Protein AF-A0A098MA84-F1 (afdb_monomer_lite)

Sequence (116 aa):
MTPERELRAILLDGSEVIMNTGDKVLFQASRPGAIPLSVDADTIIDDVLAALKEAQQDVEEWQEEAKQWRDEFVDKNNTLGEAQQTIARQQAKILVLERDNEMLESIVNSKGAKES

Radius of gyration: 40.52 Å; chains: 1; bounding box: 78×29×114 Å

Structure (mmCIF, N/CA/C/O backbone):
data_AF-A0A098MA84-F1
#
_entry.id   AF-A0A098MA84-F1
#
loop_
_atom_site.group_PDB
_atom_site.id
_atom_site.type_symbol
_atom_site.label_atom_id
_atom_site.label_alt_id
_atom_site.label_comp_id
_atom_site.label_asym_id
_atom_site.label_entity_id
_atom_site.label_seq_id
_atom_site.pdbx_PDB_ins_code
_atom_site.Cartn_x
_atom_site.Cartn_y
_atom_site.Cartn_z
_atom_site.occupancy
_atom_site.B_iso_or_equiv
_atom_site.auth_seq_id
_atom_site.auth_comp_id
_atom_site.auth_asym_id
_atom_site.auth_atom_id
_atom_site.pdbx_PDB_model_num
ATOM 1 N N . MET A 1 1 ? -41.607 -3.497 27.527 1.00 50.50 1 MET A N 1
ATOM 2 C CA . MET A 1 1 ? -40.544 -3.555 28.549 1.00 50.50 1 MET A CA 1
ATOM 3 C C . MET A 1 1 ? -40.347 -5.009 28.924 1.00 50.50 1 MET A C 1
ATOM 5 O O . MET A 1 1 ? -41.307 -5.647 29.337 1.00 50.50 1 MET A O 1
ATOM 9 N N . THR A 1 2 ? -39.164 -5.562 28.674 1.00 58.50 2 THR A N 1
ATOM 10 C CA . THR A 1 2 ? -38.783 -6.887 29.180 1.00 58.50 2 THR A CA 1
ATOM 11 C C . THR A 1 2 ? -38.637 -6.808 30.700 1.00 58.50 2 THR A C 1
ATOM 13 O O . THR A 1 2 ? -38.042 -5.843 31.173 1.00 58.50 2 THR A O 1
ATOM 16 N N . PRO A 1 3 ? -39.197 -7.756 31.470 1.00 66.19 3 PRO A N 1
ATOM 17 C CA . PRO A 1 3 ? -39.051 -7.751 32.920 1.00 66.19 3 PRO A CA 1
ATOM 18 C C . PRO A 1 3 ? -37.583 -7.947 33.292 1.00 66.19 3 PRO A C 1
ATOM 20 O O . PRO A 1 3 ? -36.903 -8.771 32.675 1.00 66.19 3 PRO A O 1
ATOM 23 N N . GLU A 1 4 ? -37.122 -7.199 34.290 1.00 69.75 4 GLU A N 1
ATOM 24 C CA . GLU A 1 4 ? -35.793 -7.365 34.867 1.00 69.75 4 GLU A CA 1
ATOM 25 C C . GLU A 1 4 ? -35.656 -8.774 35.444 1.00 69.75 4 GLU A C 1
ATOM 27 O O . GLU A 1 4 ? -36.554 -9.276 36.128 1.00 69.75 4 GLU A O 1
ATOM 32 N N . ARG A 1 5 ? -34.566 -9.454 35.093 1.00 69.69 5 ARG A N 1
ATOM 33 C CA . ARG A 1 5 ? -34.292 -10.826 35.506 1.00 69.69 5 ARG A CA 1
ATOM 34 C C . ARG A 1 5 ? -32.858 -10.923 35.987 1.00 69.69 5 ARG A C 1
ATOM 36 O O . ARG A 1 5 ? -31.937 -10.433 35.338 1.00 69.69 5 ARG A O 1
ATOM 43 N N . GLU A 1 6 ? -32.693 -11.603 37.109 1.00 74.19 6 GLU A N 1
ATOM 44 C CA . GLU A 1 6 ? -31.394 -12.047 37.586 1.00 74.19 6 GLU A CA 1
ATOM 45 C C . GLU A 1 6 ? -30.959 -13.261 36.752 1.00 74.19 6 GLU A C 1
ATOM 47 O O . GLU A 1 6 ? -31.677 -14.261 36.661 1.00 74.19 6 GLU A O 1
ATOM 52 N N . LEU A 1 7 ? -29.801 -13.163 36.108 1.00 73.94 7 LEU A N 1
ATOM 53 C CA . LEU A 1 7 ? -29.160 -14.249 35.378 1.00 73.94 7 LEU A CA 1
ATOM 54 C C . LEU A 1 7 ? -27.942 -14.712 36.174 1.00 73.94 7 LEU A C 1
ATOM 56 O O . LEU A 1 7 ? -27.123 -13.899 36.600 1.00 73.94 7 LEU A O 1
ATOM 60 N N . ARG A 1 8 ? -27.824 -16.030 36.344 1.00 76.25 8 ARG A N 1
ATOM 61 C CA . ARG A 1 8 ? -26.702 -16.678 37.026 1.00 76.25 8 ARG A CA 1
ATOM 62 C C . ARG A 1 8 ? -25.972 -17.589 36.051 1.00 76.25 8 ARG A C 1
ATOM 64 O O . ARG A 1 8 ? -26.609 -18.432 35.420 1.00 76.25 8 ARG A O 1
ATOM 71 N N . ALA A 1 9 ? -24.661 -17.427 35.927 1.00 70.88 9 ALA A N 1
ATOM 72 C CA . ALA A 1 9 ? -23.818 -18.244 35.061 1.00 70.88 9 ALA A CA 1
ATOM 73 C C . ALA A 1 9 ? -22.574 -18.719 35.815 1.00 70.88 9 ALA A C 1
ATOM 75 O O . ALA A 1 9 ? -21.946 -17.944 36.529 1.00 70.88 9 ALA A O 1
ATOM 76 N N . ILE A 1 10 ? -22.204 -19.988 35.634 1.00 77.06 10 ILE A N 1
ATOM 77 C CA . ILE A 1 10 ? -20.944 -20.538 36.145 1.00 77.06 10 ILE A CA 1
ATOM 78 C C . ILE A 1 10 ? -19.940 -20.534 34.994 1.00 77.06 10 ILE A C 1
ATOM 80 O O . ILE A 1 10 ? -20.196 -21.127 33.944 1.00 77.06 10 ILE A O 1
ATOM 84 N N . LEU A 1 11 ? -18.819 -19.844 35.181 1.00 73.75 11 LEU A N 1
ATOM 85 C CA . LEU A 1 11 ? -17.734 -19.775 34.206 1.00 73.75 11 LEU A CA 1
ATOM 86 C C . LEU A 1 11 ? -16.840 -21.024 34.277 1.00 73.75 11 LEU A C 1
ATOM 88 O O . LEU A 1 11 ? -16.872 -21.792 35.238 1.00 73.75 11 LEU A O 1
ATOM 92 N N . LEU A 1 12 ? -16.018 -21.232 33.244 1.00 71.69 12 LEU A N 1
ATOM 93 C CA . LEU A 1 12 ? -15.126 -22.397 33.127 1.00 71.69 12 LEU A CA 1
ATOM 94 C C . LEU A 1 12 ? -14.070 -22.484 34.245 1.00 71.69 12 LEU A C 1
ATOM 96 O O . LEU A 1 12 ? -13.544 -23.562 34.503 1.00 71.69 12 LEU A O 1
ATOM 100 N N . ASP A 1 13 ? -13.772 -21.366 34.909 1.00 73.56 13 ASP A N 1
ATOM 101 C CA . ASP A 1 13 ? -12.865 -21.272 36.058 1.00 73.56 13 ASP A CA 1
ATOM 102 C C . ASP A 1 13 ? -13.554 -21.589 37.406 1.00 73.56 13 ASP A C 1
ATOM 104 O O . ASP A 1 13 ? -12.903 -21.594 38.451 1.00 73.56 13 ASP A O 1
ATOM 108 N N . GLY A 1 14 ? -14.864 -21.866 37.393 1.00 68.25 14 GLY A N 1
ATOM 109 C CA . GLY A 1 14 ? -15.679 -22.128 38.579 1.00 68.25 14 GLY A CA 1
ATOM 110 C C . GLY A 1 14 ? -16.216 -20.876 39.281 1.00 68.25 14 GLY A C 1
ATOM 111 O O . GLY A 1 14 ? -16.834 -21.009 40.339 1.00 68.25 14 GLY A O 1
ATOM 112 N N . SER A 1 15 ? -16.006 -19.679 38.725 1.00 62.16 15 SER A N 1
ATOM 113 C CA . SER A 1 15 ? -16.584 -18.432 39.238 1.00 62.16 15 SER A CA 1
ATOM 114 C C . SER A 1 15 ? -18.089 -18.352 38.944 1.00 62.16 15 SER A C 1
ATOM 116 O O . SER A 1 15 ? -18.525 -18.673 37.837 1.00 62.16 15 SER A O 1
ATOM 118 N N . GLU A 1 16 ? -18.886 -17.886 39.914 1.00 69.94 16 GLU A N 1
ATOM 119 C CA . GLU A 1 16 ? -20.308 -17.574 39.707 1.00 69.94 16 GLU A CA 1
ATOM 120 C C . GLU A 1 16 ? -20.458 -16.095 39.331 1.00 69.94 16 GLU A C 1
ATOM 122 O O . GLU A 1 16 ? -20.012 -15.203 40.060 1.00 69.94 16 GLU A O 1
ATOM 127 N N . VAL A 1 17 ? -21.087 -15.846 38.182 1.00 68.44 17 VAL A N 1
ATOM 128 C CA . VAL A 1 17 ? -21.466 -14.515 37.706 1.00 68.44 17 VAL A CA 1
ATOM 129 C C . VAL A 1 17 ? -22.959 -14.329 37.914 1.00 68.44 17 VAL A C 1
ATOM 131 O O . VAL A 1 17 ? -23.761 -15.123 37.418 1.00 68.44 17 VAL A O 1
ATOM 134 N N . ILE A 1 18 ? -23.324 -13.258 38.614 1.00 70.38 18 ILE A N 1
ATOM 135 C CA . ILE A 1 18 ? -24.712 -12.833 38.810 1.00 70.38 18 ILE A CA 1
ATOM 136 C C . ILE A 1 18 ? -24.865 -11.474 38.129 1.00 70.38 18 ILE A C 1
ATOM 138 O O . ILE A 1 18 ? -24.123 -10.543 38.440 1.00 70.38 18 ILE A O 1
ATOM 142 N N . MET A 1 19 ? -25.805 -11.363 37.191 1.00 69.69 19 MET A N 1
ATOM 143 C CA . MET A 1 19 ? -26.116 -10.113 36.491 1.00 69.69 19 MET A CA 1
ATOM 144 C C . MET A 1 19 ? -27.617 -9.827 36.570 1.00 69.69 19 MET A C 1
ATOM 146 O O . MET A 1 19 ? -28.432 -10.737 36.417 1.00 69.69 19 MET A O 1
ATOM 150 N N . ASN A 1 20 ? -27.992 -8.569 36.784 1.00 70.81 20 ASN A N 1
ATOM 151 C CA . ASN A 1 20 ? -29.371 -8.119 36.623 1.00 70.81 20 ASN A CA 1
ATOM 152 C C . ASN A 1 20 ? -29.489 -7.408 35.269 1.00 70.81 20 ASN A C 1
ATOM 154 O O . ASN A 1 20 ? -28.643 -6.603 34.902 1.00 70.81 20 ASN A O 1
ATOM 158 N N . THR A 1 21 ? -30.524 -7.711 34.492 1.00 66.94 21 THR A N 1
ATOM 159 C CA . THR A 1 21 ? -30.740 -7.050 33.195 1.00 66.94 21 THR A CA 1
ATOM 160 C C . THR A 1 21 ? -31.140 -5.570 33.312 1.00 66.94 21 THR A C 1
ATOM 162 O O . THR A 1 21 ? -31.129 -4.880 32.296 1.00 66.94 21 THR A O 1
ATOM 165 N N . GLY A 1 22 ? -31.537 -5.102 34.504 1.00 62.78 22 GLY A N 1
ATOM 166 C CA . GLY A 1 22 ? -31.855 -3.694 34.792 1.00 62.78 22 GLY A CA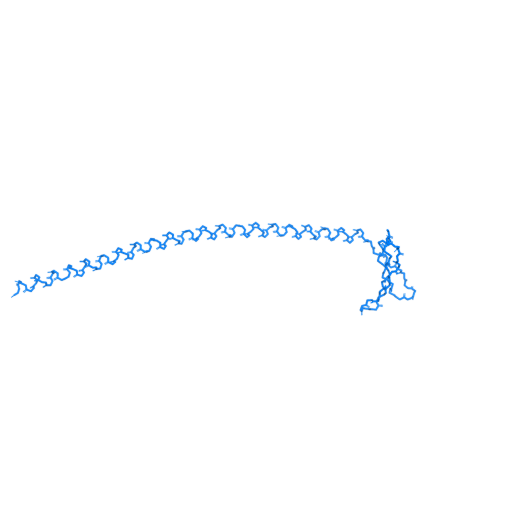 1
ATOM 167 C C . GLY A 1 22 ? -30.674 -2.902 35.360 1.00 62.78 22 GLY A C 1
ATOM 168 O O . GLY A 1 22 ? -30.367 -1.815 34.874 1.00 62.78 22 GLY A O 1
ATOM 169 N N . ASP A 1 23 ? -29.966 -3.484 36.329 1.00 57.28 23 ASP A N 1
ATOM 170 C CA . ASP A 1 23 ? -28.784 -2.889 36.954 1.00 57.28 23 ASP A CA 1
ATOM 171 C C . ASP A 1 23 ? -27.521 -3.437 36.291 1.00 57.28 23 ASP A C 1
ATOM 173 O O . ASP A 1 23 ? -27.214 -4.622 36.409 1.00 57.28 23 ASP A O 1
ATOM 177 N N . LYS A 1 24 ? -26.771 -2.572 35.600 1.00 55.75 24 LYS A N 1
ATOM 178 C CA . LYS A 1 24 ? -25.473 -2.877 34.975 1.00 55.75 24 LYS A CA 1
ATOM 179 C C . LYS A 1 24 ? -24.395 -3.221 36.020 1.00 55.75 24 LYS A C 1
ATOM 181 O O . LYS A 1 24 ? -23.410 -2.504 36.150 1.00 55.75 24 LYS A O 1
ATOM 186 N N . VAL A 1 25 ? -24.561 -4.291 36.789 1.00 51.78 25 VAL A N 1
ATOM 187 C CA . VAL A 1 25 ? -23.567 -4.733 37.769 1.00 51.78 25 VAL A CA 1
ATOM 188 C C . VAL A 1 25 ? -23.211 -6.186 37.490 1.00 51.78 25 VAL A C 1
ATOM 190 O O . VAL A 1 25 ? -24.032 -7.091 37.634 1.00 51.78 25 VAL A O 1
ATOM 193 N N . LEU A 1 26 ? -21.970 -6.390 37.043 1.00 55.38 26 LEU A N 1
ATOM 194 C CA . LEU A 1 26 ? -21.344 -7.698 36.892 1.00 55.38 26 LEU A CA 1
ATOM 195 C C . LEU A 1 26 ? -20.703 -8.053 38.235 1.00 55.38 26 LEU A C 1
ATOM 197 O O . LEU A 1 26 ? -19.666 -7.496 38.594 1.00 55.38 26 LEU A O 1
ATOM 201 N N . PHE A 1 27 ? -21.324 -8.953 38.994 1.00 57.81 27 PHE A N 1
ATOM 202 C CA . PHE A 1 27 ? -20.716 -9.490 40.209 1.00 57.81 27 PHE A CA 1
ATOM 203 C C . PHE A 1 27 ? -19.964 -10.778 39.886 1.00 57.81 27 PHE A C 1
ATOM 205 O O . PHE A 1 27 ? -20.539 -11.690 39.291 1.00 57.81 27 PHE A O 1
ATOM 212 N N . GLN A 1 28 ? -18.713 -10.883 40.335 1.00 53.09 28 GLN A N 1
ATOM 213 C CA . GLN A 1 28 ? -18.004 -12.157 40.447 1.00 53.09 28 GLN A CA 1
ATOM 214 C C . GLN A 1 28 ? -18.040 -12.593 41.917 1.00 53.09 28 GLN A C 1
ATOM 216 O O . GLN A 1 28 ? -17.371 -11.996 42.762 1.00 53.09 28 GLN A O 1
ATOM 221 N N . ALA A 1 29 ? -18.821 -13.625 42.244 1.00 52.91 29 ALA A N 1
ATOM 222 C CA . ALA A 1 29 ? -18.825 -14.225 43.575 1.00 52.91 29 ALA A CA 1
ATOM 223 C C . ALA A 1 29 ? -17.935 -15.474 43.568 1.00 52.91 29 ALA A C 1
ATOM 225 O O . ALA A 1 29 ? -18.344 -16.579 43.212 1.00 52.91 29 ALA A O 1
ATOM 226 N N . SER A 1 30 ? -16.680 -15.309 43.967 1.00 52.16 30 SER A N 1
ATOM 227 C CA . SER A 1 30 ? -15.746 -16.412 44.166 1.00 52.16 30 SER A CA 1
ATOM 228 C C . SER A 1 30 ?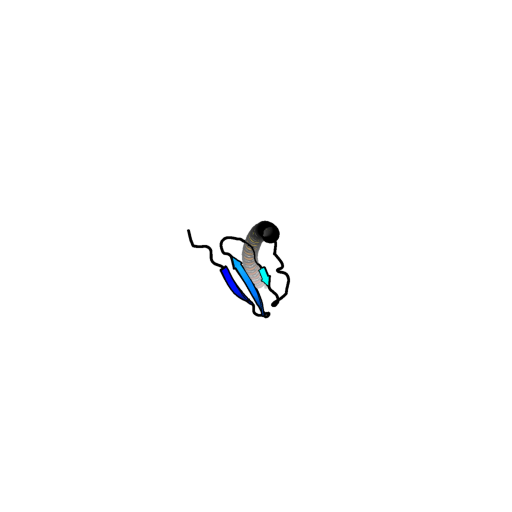 -15.953 -17.024 45.562 1.00 52.16 30 SER A C 1
ATOM 230 O O . SER A 1 30 ? -15.186 -16.776 46.480 1.00 52.16 30 SER A O 1
ATOM 232 N N . ARG A 1 31 ? -16.966 -17.899 45.693 1.00 51.78 31 ARG A N 1
ATOM 233 C CA . ARG A 1 31 ? -17.298 -18.773 46.854 1.00 51.78 31 ARG A CA 1
ATOM 234 C C . ARG A 1 31 ? -18.212 -18.183 47.951 1.00 51.78 31 ARG A C 1
ATOM 236 O O . ARG A 1 31 ? -18.188 -16.981 48.214 1.00 51.78 31 ARG A O 1
ATOM 243 N N . PRO A 1 32 ? -18.984 -19.042 48.660 1.00 52.25 32 PRO A N 1
ATOM 244 C CA . PRO A 1 32 ? -19.797 -18.632 49.807 1.00 52.25 32 PRO A CA 1
ATOM 245 C C . PRO A 1 32 ? -18.929 -18.003 50.906 1.00 52.25 32 PRO A C 1
ATOM 247 O O . PRO A 1 32 ? -18.013 -18.646 51.416 1.00 52.25 32 PRO A O 1
ATOM 250 N N . GLY A 1 33 ? -19.220 -16.749 51.265 1.00 57.19 33 GLY A N 1
ATOM 251 C CA . GLY A 1 33 ? -18.461 -15.967 52.250 1.00 57.19 33 GLY A CA 1
ATOM 252 C C . GLY A 1 33 ? -17.480 -14.949 51.655 1.00 57.19 33 GLY A C 1
ATOM 253 O O . GLY A 1 33 ? -16.880 -14.190 52.413 1.00 57.19 33 GLY A O 1
ATOM 254 N N . ALA A 1 34 ? -17.325 -14.897 50.330 1.00 55.25 34 ALA A N 1
ATOM 255 C CA . ALA A 1 34 ? -16.544 -13.855 49.674 1.00 55.25 34 ALA A CA 1
ATOM 256 C C . ALA A 1 34 ? -17.328 -12.538 49.560 1.00 55.25 34 ALA A C 1
ATOM 258 O O . ALA A 1 34 ? -18.545 -12.529 49.364 1.00 55.25 34 ALA A O 1
ATOM 259 N N . ILE A 1 35 ? -16.611 -11.421 49.684 1.00 54.12 35 ILE A N 1
ATOM 260 C CA . ILE A 1 35 ? -17.155 -10.079 49.463 1.00 54.12 35 ILE A CA 1
ATOM 261 C C . ILE A 1 35 ? -17.373 -9.916 47.952 1.00 54.12 35 ILE A C 1
ATOM 263 O O . ILE A 1 35 ? -16.428 -10.150 47.196 1.00 54.12 35 ILE A O 1
ATOM 267 N N . PRO A 1 36 ? -18.573 -9.524 47.491 1.00 54.41 36 PRO A N 1
ATOM 268 C CA . PRO A 1 36 ? -18.794 -9.251 46.079 1.00 54.41 36 PRO A CA 1
ATOM 269 C C . PRO A 1 36 ? -17.884 -8.104 45.626 1.00 54.41 36 PRO A C 1
ATOM 271 O O . PRO A 1 36 ? -17.918 -7.013 46.194 1.00 54.41 36 PRO A O 1
ATOM 274 N N . LEU A 1 37 ? -17.073 -8.356 44.599 1.00 56.94 37 LEU A N 1
ATOM 275 C CA . LEU A 1 37 ? -16.333 -7.312 43.899 1.00 56.94 37 LEU A CA 1
ATOM 276 C C . LEU A 1 37 ? -17.267 -6.726 42.837 1.00 56.94 37 LEU A C 1
ATOM 278 O O . LEU A 1 37 ? -17.673 -7.428 41.911 1.00 56.94 37 LEU A O 1
ATOM 282 N N . SER A 1 38 ? -17.658 -5.462 43.003 1.00 60.59 38 SER A N 1
ATOM 283 C CA . SER A 1 38 ? -18.368 -4.708 41.970 1.00 60.59 38 SER A CA 1
ATOM 284 C C . SER A 1 38 ? -17.360 -4.230 40.935 1.00 60.59 38 SER A C 1
ATOM 286 O O . SER A 1 38 ? -16.403 -3.537 41.287 1.00 60.59 38 SER A O 1
ATOM 288 N N . VAL A 1 39 ? -17.578 -4.577 39.673 1.00 65.38 39 VAL A N 1
ATOM 289 C CA . VAL A 1 39 ? -16.825 -3.988 38.567 1.00 65.38 39 VAL A CA 1
ATOM 290 C C . VAL A 1 39 ? -17.549 -2.724 38.116 1.00 65.38 39 VAL A C 1
ATOM 292 O O . VAL A 1 39 ? -18.759 -2.760 37.890 1.00 65.38 39 VAL A O 1
ATOM 295 N N . ASP A 1 40 ? -16.822 -1.612 38.019 1.00 74.06 40 ASP A N 1
ATOM 296 C CA . ASP A 1 40 ? -17.367 -0.361 37.500 1.00 74.06 40 ASP A CA 1
ATOM 297 C C . ASP A 1 40 ? -17.537 -0.461 35.979 1.00 74.06 40 ASP A C 1
ATOM 299 O O . ASP A 1 40 ? -16.566 -0.539 35.223 1.00 74.06 40 ASP A O 1
ATOM 303 N N . ALA A 1 41 ? -18.793 -0.508 35.539 1.00 71.62 41 ALA A N 1
ATOM 304 C CA . ALA A 1 41 ? -19.136 -0.629 34.132 1.00 71.62 41 ALA A CA 1
ATOM 305 C C . ALA A 1 41 ? -18.738 0.617 33.328 1.00 71.62 41 ALA A C 1
ATOM 307 O O . ALA A 1 41 ? -18.464 0.481 32.136 1.00 71.62 41 ALA A O 1
ATOM 308 N N . ASP A 1 42 ? -18.683 1.797 33.954 1.00 78.62 42 ASP A N 1
ATOM 309 C CA . ASP A 1 42 ? -18.343 3.040 33.258 1.00 78.62 42 ASP A CA 1
ATOM 310 C C . ASP A 1 42 ? -16.859 3.046 32.868 1.00 78.62 42 ASP A C 1
ATOM 312 O O . ASP A 1 42 ? -16.535 3.302 31.710 1.00 78.62 42 ASP A O 1
ATOM 316 N N . THR A 1 43 ? -15.976 2.600 33.770 1.00 79.69 43 THR A N 1
ATOM 317 C CA . THR A 1 43 ? -14.543 2.420 33.472 1.00 79.69 43 THR A CA 1
ATOM 318 C C . THR A 1 43 ? -14.311 1.440 32.308 1.00 79.69 43 THR A C 1
ATOM 320 O O . THR A 1 43 ? -13.507 1.711 31.420 1.00 79.69 43 THR A O 1
ATOM 323 N N . ILE A 1 44 ? -15.049 0.321 32.247 1.00 79.88 44 ILE A N 1
ATOM 324 C CA . ILE A 1 44 ? -14.938 -0.628 31.119 1.00 79.88 44 ILE A CA 1
ATOM 325 C C . ILE A 1 44 ? -15.376 0.022 29.805 1.00 79.88 44 ILE A C 1
ATOM 327 O O . ILE A 1 44 ? -14.769 -0.212 28.759 1.00 79.88 44 ILE A O 1
ATOM 331 N N . ILE A 1 45 ? -16.465 0.791 29.833 1.00 83.62 45 ILE A N 1
ATOM 332 C CA . ILE A 1 45 ? -16.978 1.460 28.637 1.00 83.62 45 ILE A CA 1
ATOM 333 C C . ILE A 1 45 ? -15.959 2.486 28.135 1.00 83.62 45 ILE A C 1
ATOM 335 O O . ILE A 1 45 ? -15.707 2.523 26.931 1.00 83.62 45 ILE A O 1
ATOM 339 N N . ASP A 1 46 ? -15.346 3.257 29.030 1.00 89.19 46 ASP A N 1
ATOM 340 C CA . ASP A 1 46 ? -14.311 4.231 28.680 1.00 89.19 46 ASP A CA 1
ATOM 341 C C . ASP A 1 46 ? -13.094 3.560 28.025 1.00 89.19 46 ASP A C 1
ATOM 343 O O . ASP A 1 46 ? -12.646 4.010 26.967 1.00 89.19 46 ASP A O 1
ATOM 347 N N . ASP A 1 47 ? -12.620 2.437 28.573 1.00 87.88 47 ASP A N 1
ATOM 348 C CA . ASP A 1 47 ? -11.510 1.666 27.998 1.00 87.88 47 ASP A CA 1
ATOM 349 C C . ASP A 1 47 ? -11.851 1.122 26.599 1.00 87.88 47 ASP A C 1
ATOM 351 O O . ASP A 1 47 ? -11.046 1.204 25.667 1.00 87.88 47 ASP A O 1
ATOM 355 N N . VAL A 1 48 ? -13.068 0.597 26.416 1.00 88.94 48 VAL A N 1
ATOM 356 C CA . VAL A 1 48 ? -13.534 0.093 25.113 1.00 88.94 48 VAL A CA 1
ATOM 357 C C . VAL A 1 48 ? -13.659 1.226 24.094 1.00 88.94 48 VAL A C 1
ATOM 359 O O . VAL A 1 48 ? -13.300 1.045 22.930 1.00 88.94 48 VAL A O 1
ATOM 362 N N . LEU A 1 49 ? -14.151 2.396 24.505 1.00 93.19 49 LEU A N 1
ATOM 363 C CA . LEU A 1 49 ? -14.242 3.570 23.637 1.00 93.19 49 LEU A CA 1
ATOM 364 C C . LEU A 1 49 ? -12.856 4.099 23.253 1.00 93.19 49 LEU A C 1
ATOM 366 O O . LEU A 1 49 ? -12.659 4.487 22.101 1.00 93.19 49 LEU A O 1
ATOM 370 N N . ALA A 1 50 ? -11.897 4.081 24.180 1.00 93.38 50 ALA A N 1
ATOM 371 C CA . ALA A 1 50 ? -10.513 4.448 23.902 1.00 93.38 50 ALA A CA 1
ATOM 372 C C . ALA A 1 50 ? -9.878 3.494 22.879 1.00 93.38 50 ALA A C 1
ATOM 374 O O . ALA A 1 50 ? -9.365 3.957 21.860 1.00 93.38 50 ALA A O 1
ATOM 375 N N . ALA A 1 51 ? -10.006 2.179 23.086 1.00 93.44 51 ALA A N 1
ATOM 376 C CA . ALA A 1 51 ? -9.503 1.167 22.157 1.00 93.44 51 ALA A CA 1
ATOM 377 C C . ALA A 1 51 ? -10.173 1.256 20.775 1.00 93.44 51 ALA A C 1
ATOM 379 O O . ALA A 1 51 ? -9.518 1.098 19.746 1.00 93.44 51 ALA A O 1
ATOM 380 N N . LEU A 1 52 ? -11.479 1.546 20.727 1.00 93.50 52 LEU A N 1
ATOM 381 C CA . LEU A 1 52 ? -12.192 1.752 19.467 1.00 93.50 52 LEU A CA 1
ATOM 382 C C . LEU A 1 52 ? -11.664 2.978 18.714 1.00 93.50 52 LEU A C 1
ATOM 384 O O . LEU A 1 52 ? -11.532 2.930 17.493 1.00 93.50 52 LEU A O 1
ATOM 388 N N . LYS A 1 53 ? -11.369 4.067 19.428 1.00 95.69 53 LYS A N 1
ATOM 389 C CA . LYS A 1 53 ? -10.821 5.288 18.833 1.00 95.69 53 LYS A CA 1
ATOM 390 C C . LYS A 1 53 ? -9.414 5.064 18.275 1.00 95.69 53 LYS A C 1
ATOM 392 O O . LYS A 1 53 ? -9.140 5.515 17.170 1.00 95.69 53 LYS A O 1
ATOM 397 N N . GLU A 1 54 ? -8.558 4.362 19.013 1.00 95.88 54 GLU A N 1
ATOM 398 C CA . GLU A 1 54 ? -7.214 3.983 18.556 1.00 95.88 54 GLU A CA 1
ATOM 399 C C . GLU A 1 54 ? -7.294 3.112 17.296 1.00 95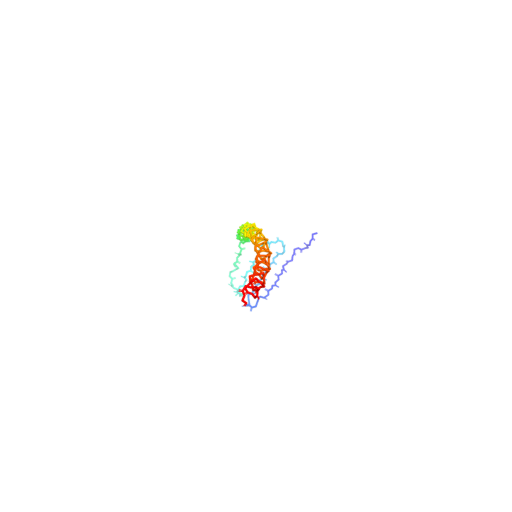.88 54 GLU A C 1
ATOM 401 O O . GLU A 1 54 ? -6.725 3.461 16.267 1.00 95.88 54 GLU A O 1
ATOM 406 N N . ALA A 1 55 ? -8.130 2.070 17.311 1.00 93.62 55 ALA A N 1
ATOM 407 C CA . ALA A 1 55 ? -8.325 1.211 16.145 1.00 93.62 55 ALA A CA 1
ATOM 408 C C . ALA A 1 55 ? -8.876 1.967 14.920 1.00 93.62 55 ALA A C 1
ATOM 410 O O . ALA A 1 55 ? -8.548 1.631 13.784 1.00 93.62 55 ALA A O 1
ATOM 411 N N . GLN A 1 56 ? -9.732 2.975 15.122 1.00 95.94 56 GLN A N 1
ATOM 412 C CA . GLN A 1 56 ? -10.211 3.827 14.029 1.00 95.94 56 GLN A CA 1
ATOM 413 C C . GLN A 1 56 ? -9.090 4.683 13.441 1.00 95.94 56 GLN A C 1
ATOM 415 O O . GLN A 1 56 ? -9.010 4.800 12.220 1.00 95.94 56 GLN A O 1
ATOM 420 N N . GLN A 1 57 ? -8.223 5.234 14.290 1.00 96.56 57 GLN A N 1
ATOM 421 C CA . GLN A 1 57 ? -7.070 6.006 13.845 1.00 96.56 57 GLN A CA 1
ATOM 422 C C . GLN A 1 57 ? -6.094 5.136 13.039 1.00 96.56 57 GLN A C 1
ATOM 424 O O . GLN A 1 57 ? -5.707 5.528 11.942 1.00 96.56 57 GLN A O 1
ATOM 429 N N . ASP A 1 58 ? -5.782 3.927 13.511 1.00 96.50 58 ASP A N 1
ATOM 430 C CA . ASP A 1 58 ? -4.908 2.993 12.786 1.00 96.50 58 ASP A CA 1
ATOM 431 C C . ASP A 1 58 ? -5.464 2.652 11.395 1.00 96.50 58 ASP A C 1
ATOM 433 O O . ASP A 1 58 ? -4.731 2.576 10.407 1.00 96.50 58 ASP A O 1
ATOM 437 N N . VAL A 1 59 ? -6.785 2.468 11.292 1.00 96.12 59 VAL A N 1
ATOM 438 C CA . VAL A 1 59 ? -7.442 2.215 10.003 1.00 96.12 59 VAL A CA 1
ATOM 439 C C . VAL A 1 59 ? -7.314 3.415 9.067 1.00 96.12 59 VAL A C 1
ATOM 441 O O . VAL A 1 59 ? -7.100 3.214 7.870 1.00 96.12 59 VAL A O 1
ATOM 444 N N . GLU A 1 60 ? -7.451 4.641 9.571 1.00 96.50 60 GLU A N 1
ATOM 445 C CA . GLU A 1 60 ? -7.251 5.853 8.769 1.00 96.50 60 GLU A CA 1
ATOM 446 C C . GLU A 1 60 ? -5.799 5.959 8.279 1.00 96.50 60 GLU A C 1
ATOM 448 O O . GLU A 1 60 ? -5.577 6.145 7.080 1.00 96.50 60 GLU A O 1
ATOM 453 N N . GLU A 1 61 ? -4.819 5.735 9.156 1.00 96.81 61 GLU A N 1
ATOM 454 C CA . GLU A 1 61 ? -3.393 5.755 8.805 1.00 96.81 61 GLU A CA 1
ATOM 455 C C . GLU A 1 61 ? -3.063 4.713 7.722 1.00 96.81 61 GLU A C 1
ATOM 457 O O . GLU A 1 61 ? -2.481 5.041 6.684 1.00 96.81 61 GLU A O 1
ATOM 462 N N . TRP A 1 62 ? -3.524 3.468 7.878 1.00 96.56 62 TRP A N 1
ATOM 463 C CA . TRP A 1 62 ? -3.308 2.424 6.868 1.00 96.56 62 TRP A CA 1
ATOM 464 C C . TRP A 1 62 ? -3.997 2.723 5.536 1.00 96.56 62 TRP A C 1
ATOM 466 O O . TRP A 1 62 ? -3.480 2.361 4.474 1.00 96.56 62 TRP A O 1
ATOM 476 N N . GLN A 1 63 ? -5.162 3.376 5.552 1.00 96.69 63 GLN A N 1
ATOM 477 C CA . GLN A 1 63 ? -5.824 3.805 4.320 1.00 96.69 63 GLN A CA 1
ATOM 478 C C . GLN A 1 63 ? -5.011 4.870 3.583 1.00 96.69 63 GLN A C 1
ATOM 480 O O . GLN A 1 63 ? -4.927 4.825 2.349 1.00 96.69 63 GLN A O 1
ATOM 485 N N . GLU A 1 64 ? -4.400 5.807 4.306 1.00 97.25 64 GLU A N 1
ATOM 486 C CA . GLU A 1 64 ? -3.526 6.819 3.717 1.00 97.25 64 GLU A CA 1
ATOM 487 C C . GLU A 1 64 ? -2.252 6.204 3.132 1.00 97.25 64 GLU A C 1
ATOM 489 O O . GLU A 1 64 ? -1.910 6.495 1.982 1.00 97.25 64 GLU A O 1
ATOM 494 N N . GLU A 1 65 ? -1.593 5.298 3.853 1.00 96.81 65 GLU A N 1
ATOM 495 C CA . GLU A 1 65 ? -0.412 4.592 3.347 1.00 96.81 65 GLU A CA 1
ATOM 496 C C . GLU A 1 65 ? -0.734 3.770 2.093 1.00 96.81 65 GLU A C 1
ATOM 498 O O . GLU A 1 65 ? -0.037 3.864 1.077 1.00 96.81 65 GLU A O 1
ATOM 503 N N . ALA A 1 66 ? -1.837 3.017 2.111 1.00 96.31 66 ALA A N 1
ATOM 504 C CA . ALA A 1 66 ? -2.281 2.241 0.956 1.00 96.31 66 ALA A CA 1
ATOM 505 C C . ALA A 1 66 ? -2.573 3.137 -0.258 1.00 96.31 66 ALA A C 1
ATOM 507 O O . ALA A 1 66 ? -2.297 2.762 -1.403 1.00 96.31 66 ALA A O 1
ATOM 508 N N . LYS A 1 67 ? -3.112 4.339 -0.022 1.00 97.56 67 LYS A N 1
ATOM 509 C CA . LYS A 1 67 ? -3.345 5.340 -1.066 1.00 97.56 67 LYS A CA 1
ATOM 510 C C . LYS A 1 67 ? -2.026 5.805 -1.685 1.00 97.56 67 LYS A C 1
ATOM 512 O O . LYS A 1 67 ? -1.918 5.795 -2.909 1.00 97.56 67 LYS A O 1
ATOM 517 N N . GLN A 1 68 ? -1.036 6.150 -0.862 1.00 97.56 68 GLN A N 1
ATOM 518 C CA . GLN A 1 68 ? 0.288 6.577 -1.328 1.00 97.56 68 GLN A CA 1
ATOM 519 C C . GLN A 1 68 ? 0.974 5.483 -2.149 1.00 97.56 68 GLN A C 1
ATOM 521 O O . GLN A 1 68 ? 1.433 5.734 -3.261 1.00 97.56 68 GLN A O 1
ATOM 526 N N . TRP A 1 69 ? 0.965 4.245 -1.652 1.00 97.25 69 TRP A N 1
ATOM 527 C CA . TRP A 1 69 ? 1.542 3.101 -2.358 1.00 97.25 69 TRP A CA 1
ATOM 528 C C . TRP A 1 69 ? 0.884 2.852 -3.710 1.00 97.25 69 TRP A C 1
ATOM 530 O O . TRP A 1 69 ? 1.568 2.572 -4.696 1.00 97.25 69 TRP A O 1
ATOM 540 N N . ARG A 1 70 ? -0.446 2.954 -3.774 1.00 97.50 70 ARG A N 1
ATOM 541 C CA . ARG A 1 70 ? -1.179 2.812 -5.033 1.00 97.50 70 ARG A CA 1
ATOM 542 C C . ARG A 1 70 ? -0.778 3.902 -6.024 1.00 97.50 70 ARG A C 1
ATOM 544 O O . ARG A 1 70 ? -0.566 3.587 -7.192 1.00 97.50 70 ARG A O 1
ATOM 551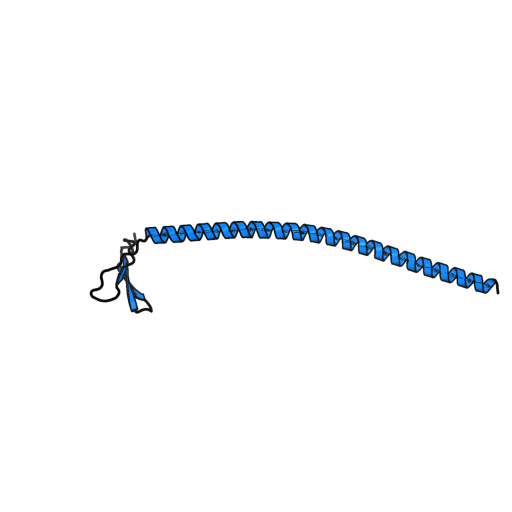 N N . ASP A 1 71 ? -0.685 5.148 -5.578 1.00 97.81 71 ASP A N 1
ATOM 552 C CA . ASP A 1 71 ? -0.347 6.273 -6.450 1.00 97.81 71 ASP A CA 1
ATOM 553 C C . ASP A 1 71 ? 1.094 6.128 -6.982 1.00 97.81 71 ASP A C 1
ATOM 555 O O . ASP A 1 71 ? 1.310 6.181 -8.193 1.00 97.81 71 ASP A O 1
ATOM 559 N N . GLU A 1 72 ? 2.055 5.766 -6.123 1.00 97.81 72 GLU A N 1
ATOM 560 C CA . GLU A 1 72 ? 3.419 5.430 -6.557 1.00 97.81 72 GLU A CA 1
ATOM 561 C C . GLU A 1 72 ? 3.469 4.259 -7.545 1.00 97.81 72 GLU A C 1
ATOM 563 O O . GLU A 1 72 ? 4.266 4.255 -8.489 1.00 97.81 72 GLU A O 1
ATOM 568 N N . PHE A 1 73 ? 2.661 3.224 -7.308 1.00 97.50 73 PHE A N 1
ATOM 569 C CA . PHE A 1 73 ? 2.597 2.066 -8.189 1.00 97.50 73 PHE A CA 1
ATOM 570 C C . PHE A 1 73 ? 2.093 2.462 -9.577 1.00 97.50 73 PHE A C 1
ATOM 572 O O . PHE A 1 73 ? 2.675 2.042 -10.578 1.00 97.50 73 PHE A O 1
ATOM 579 N N . VAL A 1 74 ? 1.049 3.293 -9.648 1.00 98.12 74 VAL A N 1
ATOM 580 C CA . VAL A 1 74 ? 0.513 3.815 -10.912 1.00 98.12 74 VAL A CA 1
ATOM 581 C C . VAL A 1 74 ? 1.580 4.611 -11.665 1.00 98.12 74 VAL A C 1
ATOM 583 O O . VAL A 1 74 ? 1.806 4.343 -12.846 1.00 98.12 74 VAL A O 1
ATOM 586 N N . ASP A 1 75 ? 2.298 5.509 -10.992 1.00 98.06 75 ASP A N 1
ATOM 587 C CA . ASP A 1 75 ? 3.348 6.324 -11.615 1.00 98.06 75 ASP A CA 1
ATOM 588 C C . ASP A 1 75 ? 4.506 5.476 -12.161 1.00 98.06 75 ASP A C 1
ATOM 590 O O . ASP A 1 75 ? 4.946 5.644 -13.308 1.00 98.06 75 ASP A O 1
ATOM 594 N N . LYS A 1 76 ? 4.975 4.501 -11.372 1.00 97.31 76 LYS A N 1
ATOM 595 C CA . LYS A 1 76 ? 6.018 3.556 -11.802 1.00 97.31 76 LYS A CA 1
ATOM 596 C C . LYS A 1 76 ? 5.550 2.712 -12.985 1.00 97.31 76 LYS A C 1
ATOM 598 O O . LYS A 1 76 ? 6.330 2.467 -13.904 1.00 97.31 76 LYS A O 1
ATOM 603 N N . ASN A 1 77 ? 4.288 2.291 -12.998 1.00 97.94 77 ASN A N 1
ATOM 604 C CA . ASN A 1 77 ? 3.742 1.478 -14.080 1.00 97.94 77 ASN A CA 1
ATOM 605 C C . ASN A 1 77 ? 3.573 2.284 -15.381 1.00 97.94 77 ASN A C 1
ATOM 607 O O . ASN A 1 77 ? 3.873 1.779 -16.462 1.00 97.94 77 ASN A O 1
ATOM 611 N N . ASN A 1 78 ? 3.187 3.559 -15.284 1.00 97.75 78 ASN A N 1
ATOM 612 C CA . ASN A 1 78 ? 3.166 4.472 -16.430 1.00 97.75 78 ASN A CA 1
ATOM 613 C C . ASN A 1 78 ? 4.572 4.637 -17.025 1.00 97.75 78 ASN A C 1
ATOM 615 O O . ASN A 1 78 ? 4.765 4.446 -18.226 1.00 97.75 78 ASN A O 1
ATOM 619 N N . THR A 1 79 ? 5.569 4.882 -16.168 1.00 97.69 79 THR A N 1
ATOM 620 C CA . THR A 1 79 ? 6.983 4.994 -16.572 1.00 97.69 79 THR A CA 1
ATOM 621 C C . THR A 1 79 ? 7.479 3.709 -17.243 1.00 97.69 79 THR A C 1
ATOM 623 O O . THR A 1 79 ? 8.164 3.746 -18.268 1.00 97.69 79 THR A O 1
ATOM 626 N N . LEU A 1 80 ? 7.106 2.545 -16.700 1.00 97.50 80 LEU A N 1
ATOM 627 C CA . LEU A 1 80 ? 7.429 1.251 -17.296 1.00 97.50 80 LEU A CA 1
ATOM 628 C C . LEU A 1 80 ? 6.794 1.095 -18.685 1.00 97.50 80 LEU A C 1
ATOM 630 O O . LEU A 1 80 ? 7.461 0.627 -19.609 1.00 97.50 80 LEU A O 1
ATOM 634 N N . GLY A 1 81 ? 5.540 1.520 -18.855 1.00 97.94 81 GLY A N 1
ATOM 635 C CA . GLY A 1 81 ? 4.861 1.527 -20.150 1.00 97.94 81 GLY A CA 1
ATOM 636 C C . GLY A 1 81 ? 5.587 2.383 -21.194 1.00 97.94 81 GLY A C 1
ATOM 637 O O . GLY A 1 81 ? 5.793 1.940 -22.326 1.00 97.94 81 GLY A O 1
ATOM 638 N N . GLU A 1 82 ? 6.050 3.575 -20.818 1.00 97.81 82 GLU A N 1
ATOM 639 C CA . GLU A 1 82 ? 6.849 4.444 -21.696 1.00 97.81 82 GLU A CA 1
ATOM 640 C C . GLU A 1 82 ? 8.194 3.809 -22.080 1.00 97.81 82 GLU A C 1
ATOM 642 O O . GLU A 1 82 ? 8.602 3.834 -23.251 1.00 97.81 82 GLU A O 1
ATOM 647 N N . ALA A 1 83 ? 8.874 3.185 -21.115 1.00 97.62 83 ALA A N 1
ATOM 648 C CA . ALA A 1 83 ? 10.120 2.467 -21.359 1.00 97.62 83 ALA A CA 1
ATOM 649 C C . ALA A 1 83 ? 9.909 1.293 -22.330 1.00 97.62 83 ALA A C 1
ATOM 651 O O . ALA A 1 83 ? 10.674 1.134 -23.283 1.00 97.62 83 ALA A O 1
ATOM 652 N N . GLN A 1 84 ? 8.836 0.516 -22.159 1.00 97.88 84 GLN A N 1
ATOM 653 C CA . GLN A 1 84 ? 8.483 -0.584 -23.062 1.00 97.88 84 GLN A CA 1
ATOM 654 C C . GLN A 1 84 ? 8.202 -0.097 -24.487 1.00 97.88 84 GLN A C 1
ATOM 656 O O . GLN A 1 84 ? 8.702 -0.686 -25.447 1.00 97.88 84 GLN A O 1
ATOM 661 N N . GLN A 1 85 ? 7.468 1.008 -24.648 1.00 97.88 85 GLN A N 1
ATOM 662 C CA . GLN A 1 85 ? 7.254 1.609 -25.969 1.00 97.88 85 GLN A CA 1
ATOM 663 C C . GLN A 1 85 ? 8.571 2.052 -26.613 1.00 97.88 85 GLN A C 1
ATOM 665 O O . GLN A 1 85 ? 8.770 1.877 -27.817 1.00 97.88 85 GLN A O 1
ATOM 670 N N . THR A 1 86 ? 9.483 2.613 -25.820 1.00 97.94 86 THR A N 1
ATOM 671 C CA . THR A 1 86 ? 10.806 3.027 -26.297 1.00 97.94 86 THR A CA 1
ATOM 672 C C . THR A 1 86 ? 11.627 1.828 -26.764 1.00 97.94 86 THR A C 1
ATOM 674 O O . THR A 1 86 ? 12.183 1.868 -27.863 1.00 97.94 86 THR A O 1
ATOM 677 N N . ILE A 1 87 ? 11.640 0.740 -25.991 1.00 97.88 87 ILE A N 1
ATOM 678 C CA . ILE A 1 87 ? 12.307 -0.515 -26.362 1.00 97.88 87 ILE A CA 1
ATOM 679 C C . ILE A 1 87 ? 11.726 -1.063 -27.668 1.00 97.88 87 ILE A C 1
ATOM 681 O O . ILE A 1 87 ? 12.485 -1.378 -28.582 1.00 97.88 87 ILE A O 1
ATOM 685 N N . ALA A 1 88 ? 10.399 -1.101 -27.809 1.00 97.94 88 ALA A N 1
ATOM 686 C CA . ALA A 1 88 ? 9.751 -1.579 -29.030 1.00 97.94 88 ALA A CA 1
ATOM 687 C C . ALA A 1 88 ? 10.159 -0.752 -30.266 1.00 97.94 88 ALA A C 1
ATOM 689 O O . ALA A 1 88 ? 10.461 -1.306 -31.325 1.00 97.94 88 ALA A O 1
ATOM 690 N N . ARG A 1 89 ? 10.243 0.580 -30.133 1.00 97.88 89 ARG A N 1
ATOM 691 C CA . ARG A 1 89 ? 10.726 1.467 -31.210 1.00 97.88 89 ARG A CA 1
ATOM 692 C C . ARG A 1 89 ? 12.189 1.196 -31.562 1.00 97.88 89 ARG A C 1
ATOM 694 O O . ARG A 1 89 ? 12.542 1.196 -32.740 1.00 97.88 89 ARG A O 1
ATOM 701 N N . GLN A 1 90 ? 13.041 0.974 -30.563 1.00 97.62 90 GLN A N 1
ATOM 702 C CA . GLN A 1 90 ? 14.454 0.661 -30.782 1.00 97.62 90 GLN A CA 1
ATOM 703 C C . GLN A 1 90 ? 14.633 -0.695 -31.471 1.00 97.62 90 GLN A C 1
ATOM 705 O O . GLN A 1 90 ? 15.390 -0.776 -32.434 1.00 97.62 90 GLN A O 1
ATOM 710 N N . GLN A 1 91 ? 13.892 -1.722 -31.052 1.00 97.88 91 GLN A N 1
ATOM 711 C CA . GLN A 1 91 ? 13.893 -3.038 -31.696 1.00 97.88 91 GLN A CA 1
ATOM 712 C C . GLN A 1 91 ? 13.482 -2.946 -33.169 1.00 97.88 91 GLN A C 1
ATOM 714 O O . GLN A 1 91 ? 14.173 -3.479 -34.033 1.00 97.88 91 GLN A O 1
ATOM 719 N N . ALA A 1 92 ? 12.421 -2.196 -33.482 1.00 97.19 92 ALA A N 1
ATOM 720 C CA . ALA A 1 92 ? 12.015 -1.969 -34.868 1.00 97.19 92 ALA A CA 1
ATOM 721 C C . ALA A 1 92 ? 13.115 -1.278 -35.694 1.00 97.19 92 ALA A C 1
ATOM 723 O O . ALA A 1 92 ? 13.346 -1.635 -36.847 1.00 97.19 92 ALA A O 1
ATOM 724 N N . LYS A 1 93 ? 13.824 -0.306 -35.105 1.00 97.75 93 LYS A N 1
ATOM 725 C CA . LYS A 1 93 ? 14.936 0.381 -35.774 1.00 97.75 93 LYS A CA 1
ATOM 726 C C . LYS A 1 93 ? 16.129 -0.546 -36.020 1.00 97.75 93 LYS A C 1
ATOM 728 O O . LYS A 1 93 ? 16.735 -0.455 -37.083 1.00 97.75 93 LYS A O 1
ATOM 733 N N . ILE A 1 94 ? 16.452 -1.418 -35.065 1.00 97.62 94 ILE A N 1
ATOM 734 C CA . ILE A 1 94 ? 17.517 -2.420 -35.210 1.00 97.62 94 ILE A CA 1
ATOM 735 C C . ILE A 1 94 ? 17.213 -3.340 -36.394 1.00 97.62 94 ILE A C 1
ATOM 737 O O . ILE A 1 94 ? 18.059 -3.465 -37.268 1.00 97.62 94 ILE A O 1
ATOM 741 N N . LEU A 1 95 ? 15.985 -3.859 -36.501 1.00 97.19 95 LEU A N 1
ATOM 742 C CA . LEU A 1 95 ? 15.586 -4.730 -37.615 1.00 97.19 95 LEU A CA 1
ATOM 743 C C . LEU A 1 95 ? 15.757 -4.066 -38.990 1.00 97.19 95 LEU A C 1
ATOM 745 O O . LEU A 1 95 ? 16.172 -4.709 -39.952 1.00 97.19 95 LEU A O 1
ATOM 749 N N . VAL A 1 96 ? 15.440 -2.771 -39.100 1.00 97.19 96 VAL A N 1
ATOM 750 C CA . VAL A 1 96 ? 15.653 -2.021 -40.350 1.00 97.19 96 VAL A CA 1
ATOM 751 C C . VAL A 1 96 ? 17.143 -1.912 -40.668 1.00 97.19 96 VAL A C 1
ATOM 753 O O . VAL A 1 96 ? 17.539 -2.160 -41.803 1.00 97.19 96 VAL A O 1
ATOM 756 N N . LEU A 1 97 ? 17.965 -1.576 -39.672 1.00 96.69 97 LEU A N 1
ATOM 757 C CA . LEU A 1 97 ? 19.412 -1.449 -39.845 1.00 96.69 97 LEU A CA 1
ATOM 758 C C . LEU A 1 97 ? 20.075 -2.786 -40.194 1.00 96.69 97 LEU A C 1
ATOM 760 O O . LEU A 1 97 ? 20.959 -2.807 -41.044 1.00 96.69 97 LEU A O 1
ATOM 764 N N . GLU A 1 98 ? 19.641 -3.888 -39.581 1.00 97.31 98 GLU A N 1
ATOM 765 C CA . GLU A 1 98 ? 20.116 -5.240 -39.897 1.00 97.31 98 GLU A CA 1
ATOM 766 C C . GLU A 1 98 ? 19.814 -5.591 -41.357 1.00 97.31 98 GLU A C 1
ATOM 768 O O . GLU A 1 98 ? 20.724 -5.955 -42.101 1.00 97.31 98 GLU A O 1
ATOM 773 N N . ARG A 1 99 ? 18.574 -5.362 -41.809 1.00 96.44 99 ARG A N 1
ATOM 774 C CA . ARG A 1 99 ? 18.179 -5.589 -43.207 1.00 96.44 99 ARG A CA 1
ATOM 775 C C . ARG A 1 99 ? 18.988 -4.740 -44.189 1.00 96.44 99 ARG A C 1
ATOM 777 O O . ARG A 1 99 ? 19.386 -5.214 -45.253 1.00 96.44 99 ARG A O 1
ATOM 784 N N . ASP A 1 100 ? 19.188 -3.465 -43.871 1.00 96.62 100 ASP A N 1
ATOM 785 C CA . ASP A 1 100 ? 19.940 -2.562 -44.740 1.00 96.62 100 ASP A CA 1
ATOM 786 C C . ASP A 1 100 ? 21.427 -2.964 -44.792 1.00 96.62 100 ASP A C 1
ATOM 788 O O . ASP A 1 100 ? 22.038 -2.900 -45.860 1.00 96.62 100 ASP A O 1
ATOM 792 N N . ASN A 1 101 ? 21.994 -3.458 -43.684 1.00 95.75 101 ASN A N 1
ATOM 793 C CA . ASN A 1 101 ? 23.356 -3.991 -43.660 1.00 95.75 101 ASN A CA 1
ATOM 794 C C . ASN A 1 101 ? 23.493 -5.261 -44.520 1.00 95.75 101 ASN A C 1
ATOM 796 O O . ASN A 1 101 ? 24.395 -5.334 -45.352 1.00 95.75 101 ASN A O 1
ATOM 800 N N . GLU A 1 102 ? 22.558 -6.213 -44.414 1.00 95.81 102 GLU A N 1
ATOM 801 C CA . GLU A 1 102 ? 22.525 -7.415 -45.267 1.00 95.81 102 GLU A CA 1
ATOM 802 C C . GLU A 1 102 ? 22.466 -7.062 -46.766 1.00 95.81 102 GLU A C 1
ATOM 804 O O . GLU A 1 102 ? 23.155 -7.662 -47.599 1.00 95.81 102 GLU A O 1
ATOM 809 N N . MET A 1 103 ? 21.669 -6.050 -47.129 1.00 94.12 103 MET A N 1
ATOM 810 C CA . MET A 1 103 ? 21.589 -5.563 -48.508 1.00 94.12 103 MET A CA 1
ATOM 811 C C . MET A 1 103 ? 22.929 -4.986 -48.983 1.00 94.12 103 MET A C 1
ATOM 813 O O . MET A 1 103 ? 23.365 -5.278 -50.101 1.00 94.12 103 MET A O 1
ATOM 817 N N . LEU A 1 104 ? 23.587 -4.172 -48.154 1.00 94.56 104 LEU A N 1
ATOM 818 C CA . LEU A 1 104 ? 24.887 -3.587 -48.480 1.00 94.56 104 LEU A CA 1
ATOM 819 C C . LEU A 1 104 ? 25.959 -4.664 -48.660 1.00 94.56 104 LEU A C 1
ATOM 821 O O . LEU A 1 104 ? 26.700 -4.617 -49.645 1.00 94.56 104 LEU A O 1
ATOM 825 N N . GLU A 1 105 ? 26.004 -5.662 -47.778 1.00 94.81 105 GLU A N 1
ATOM 826 C CA . GLU A 1 105 ? 26.928 -6.795 -47.889 1.00 94.81 105 GLU A CA 1
ATOM 827 C C . GLU A 1 105 ? 26.717 -7.575 -49.198 1.00 94.81 105 GLU A C 1
ATOM 829 O O . GLU A 1 105 ? 27.681 -7.882 -49.907 1.00 94.81 105 GLU A O 1
ATOM 834 N N . SER A 1 106 ? 25.462 -7.817 -49.595 1.00 93.44 106 SER A N 1
ATOM 835 C CA . SER A 1 106 ? 25.135 -8.444 -50.885 1.00 93.44 106 SER A CA 1
ATOM 836 C C . SER A 1 106 ? 25.641 -7.627 -52.084 1.00 93.44 106 SER A C 1
ATOM 838 O O . SER A 1 106 ? 26.253 -8.173 -53.011 1.00 93.44 106 SER A O 1
ATOM 840 N N . ILE A 1 107 ? 25.446 -6.303 -52.058 1.00 93.56 107 ILE A N 1
ATOM 841 C CA . ILE A 1 107 ? 25.904 -5.402 -53.125 1.00 93.56 107 ILE A CA 1
ATOM 842 C C . ILE A 1 107 ? 27.430 -5.429 -53.239 1.00 93.56 107 ILE A C 1
ATOM 844 O O . ILE A 1 107 ? 27.947 -5.546 -54.354 1.00 93.56 107 ILE A O 1
ATOM 848 N N . VAL A 1 108 ? 28.148 -5.342 -52.117 1.00 92.81 108 VAL A N 1
ATOM 849 C CA . VAL A 1 108 ? 29.619 -5.372 -52.088 1.00 92.81 108 VAL A CA 1
ATOM 850 C C . VAL A 1 108 ? 30.141 -6.675 -52.691 1.00 92.81 108 VAL A C 1
ATOM 852 O O . VAL A 1 108 ? 30.962 -6.635 -53.611 1.00 92.81 108 VAL A O 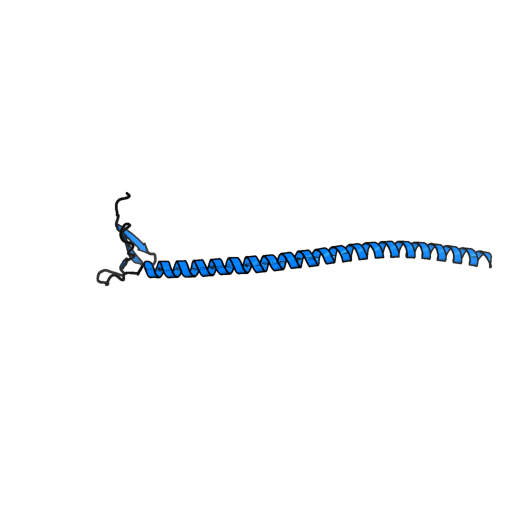1
ATOM 855 N N . ASN A 1 109 ? 29.594 -7.817 -52.270 1.00 90.19 109 ASN A N 1
ATOM 856 C CA . ASN A 1 109 ? 29.987 -9.128 -52.791 1.00 90.19 109 ASN A CA 1
ATOM 857 C C . ASN A 1 109 ? 29.730 -9.257 -54.304 1.00 90.19 109 ASN A C 1
ATOM 859 O O . ASN A 1 109 ? 30.559 -9.795 -55.038 1.00 90.19 109 ASN A O 1
ATOM 863 N N . SER A 1 110 ? 28.617 -8.707 -54.802 1.00 88.31 110 SER A N 1
ATOM 864 C CA . SER A 1 110 ? 28.285 -8.736 -56.234 1.00 88.31 110 SER A CA 1
ATOM 865 C C . SER A 1 110 ? 29.202 -7.870 -57.112 1.00 88.31 110 SER A C 1
ATOM 867 O O . SER A 1 110 ? 29.361 -8.158 -58.300 1.00 88.31 110 SER A O 1
ATOM 869 N N . LYS A 1 111 ? 29.795 -6.806 -56.553 1.00 81.25 111 LYS A N 1
ATOM 870 C CA . LYS A 1 111 ? 30.747 -5.933 -57.258 1.00 81.25 111 LYS A CA 1
ATOM 871 C C . LYS A 1 111 ? 32.151 -6.527 -57.274 1.00 81.25 111 LYS A C 1
ATOM 873 O O . LYS A 1 111 ? 32.755 -6.563 -58.340 1.00 81.25 111 LYS A O 1
ATOM 878 N N . GLY A 1 112 ? 32.617 -7.077 -56.150 1.00 74.31 112 GLY A N 1
ATOM 879 C CA . GLY A 1 112 ? 33.915 -7.760 -56.083 1.00 74.31 112 GLY A CA 1
ATOM 880 C C . GLY A 1 112 ? 34.025 -8.934 -57.065 1.00 74.31 112 GLY A C 1
ATOM 881 O O . GLY A 1 112 ? 35.064 -9.122 -57.687 1.00 74.31 112 GLY A O 1
ATOM 882 N N . ALA A 1 113 ? 32.924 -9.660 -57.296 1.00 66.62 113 ALA A N 1
ATOM 883 C CA . ALA A 1 113 ? 32.864 -10.745 -58.279 1.00 66.62 113 ALA A CA 1
ATOM 884 C C . ALA A 1 113 ? 32.874 -10.286 -59.755 1.00 66.62 113 ALA A C 1
ATOM 886 O O . ALA A 1 113 ? 33.060 -11.116 -60.637 1.00 66.62 113 ALA A O 1
ATOM 887 N N . LYS A 1 114 ? 32.632 -8.999 -60.045 1.00 62.75 114 LYS A N 1
ATOM 888 C CA . LYS A 1 114 ? 32.663 -8.439 -61.412 1.00 62.75 114 LYS A CA 1
ATOM 889 C C . LYS A 1 114 ? 33.999 -7.785 -61.769 1.00 62.75 114 LYS A C 1
ATOM 891 O O . LYS A 1 114 ? 34.218 -7.485 -62.939 1.00 62.75 114 LYS A O 1
ATOM 896 N N . GLU A 1 115 ? 34.847 -7.532 -60.776 1.00 57.72 115 GLU A N 1
ATOM 897 C CA . GLU A 1 115 ? 36.161 -6.894 -60.932 1.00 57.72 115 GLU A CA 1
ATOM 898 C C . GLU A 1 115 ? 37.331 -7.901 -60.883 1.00 57.72 115 GLU A C 1
ATOM 900 O O . GLU A 1 115 ? 38.479 -7.494 -61.053 1.00 57.72 115 GLU A O 1
ATOM 905 N N . SER A 1 116 ? 37.050 -9.199 -60.681 1.00 50.94 116 SER A N 1
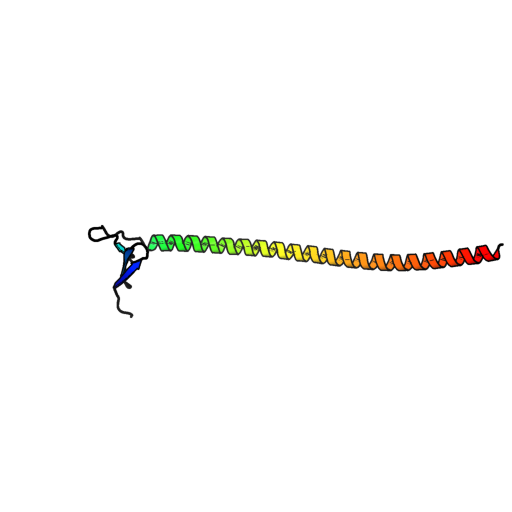ATOM 906 C CA . SER A 1 116 ? 38.005 -10.325 -60.784 1.00 50.94 116 SER A CA 1
ATOM 907 C C . SER A 1 116 ? 37.774 -11.135 -62.056 1.00 50.94 116 SER A C 1
ATOM 909 O O . SER A 1 116 ? 38.776 -11.628 -62.618 1.00 50.94 116 SER A O 1
#

Secondary structure (DSSP, 8-state):
-PPP-EEEEE-TTSPEEEEESSS--EEEE-STTPPPEE--HHHHHHHHHHHHHHHHHHHHHHHHHHHHHHHHHHHHHHHHHHHHHHHHHHHHHHHHHHHHHHHHHHHHHHHHTT--

pLDDT: mean 82.4, std 16.65, range [50.5, 98.12]

Foldseek 3Di:
DPDWDWDWDQDPVRWIWTDIPVDGWTWTDPDDPDDTDTDDPVVVVVVVVVVVVVVVVVVVVVVVVVVVVVVVVVVVVVVVVVVVVVVVVVVVVVVVVVVVVVVVVVVVVVVVVVVD

Organism: NCBI:txid268407